Protein AF-A0A0B1SC96-F1 (afdb_monomer)

Solvent-accessible surface area (backbone atoms only — not comparable to full-atom values): 6902 Å² total; per-residue (Å²): 138,84,76,84,78,79,83,71,91,47,68,66,83,68,71,77,67,56,75,71,44,75,72,42,99,74,61,70,80,52,72,69,55,50,53,49,53,53,52,51,49,55,62,44,62,76,70,55,78,89,71,78,86,73,78,68,91,55,89,48,69,67,54,51,54,52,52,52,60,72,69,50,61,93,83,42,83,64,50,69,60,53,50,55,66,72,66,61,68,90,70,62,93,82,62,70,77,74,84,74,131

InterPro domains:
  IPR006989 NAB co-repressor, d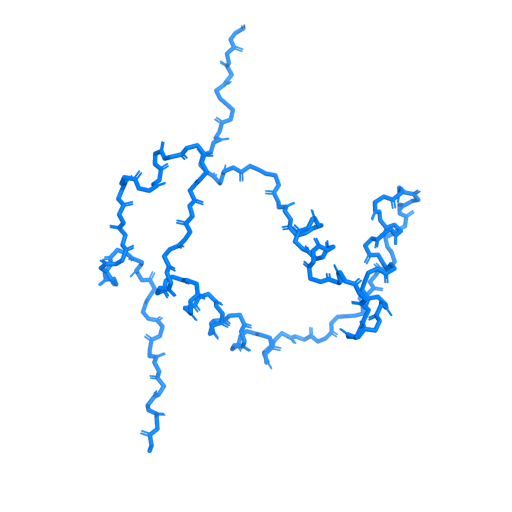omain [PF04905] (29-101)
  IPR038398 NAB co-repressor domain 2 superfamily [G3DSA:1.20.120.2010] (21-101)
  IPR039040 NAB family [PTHR12623] (14-101)

Foldseek 3Di:
DDDPPDPPPDPVVVVQDDVVLVPDPDRDGDPVRVVVVVVVVVVVVVVDDDDDDDQPPDPDPLSVLVVVLVVDDPPDPCSVVSCVVNVDDDDDPPDDPDPDD

pLDDT: mean 73.78, std 15.16, range [37.19, 91.12]

Structure (mmCIF, N/CA/C/O backbone):
data_AF-A0A0B1SC96-F1
#
_entry.id   AF-A0A0B1SC96-F1
#
loop_
_atom_site.group_PDB
_atom_site.id
_atom_site.type_symbol
_atom_site.label_atom_id
_atom_site.label_alt_id
_atom_site.label_comp_id
_atom_site.label_asym_id
_atom_site.label_entity_id
_atom_site.label_seq_id
_atom_site.pdbx_PDB_ins_code
_atom_site.Cartn_x
_atom_site.Cartn_y
_atom_site.Cartn_z
_atom_site.occupancy
_atom_site.B_iso_or_equiv
_atom_site.auth_seq_id
_atom_site.auth_comp_id
_atom_site.auth_asym_id
_atom_site.auth_atom_id
_atom_site.pdbx_PDB_model_num
ATOM 1 N N . SER A 1 1 ? -6.838 -24.151 -17.692 1.00 37.19 1 SER A N 1
ATOM 2 C CA . SER A 1 1 ? -6.225 -24.673 -16.458 1.00 37.19 1 SER A CA 1
ATOM 3 C C . SER A 1 1 ? -4.971 -23.886 -16.157 1.00 37.19 1 SER A C 1
ATOM 5 O O . SER A 1 1 ? -4.027 -23.965 -16.928 1.00 37.19 1 SER A O 1
ATOM 7 N N . SER A 1 2 ? -4.987 -23.069 -15.107 1.00 41.78 2 SER A N 1
ATOM 8 C CA . SER A 1 2 ? -3.842 -22.244 -14.710 1.00 41.78 2 SER A CA 1
ATOM 9 C C . SER A 1 2 ? -3.087 -22.990 -13.617 1.00 41.78 2 SER A C 1
ATOM 11 O O . SER A 1 2 ? -3.613 -23.163 -12.519 1.00 41.78 2 SER A O 1
ATOM 13 N N . SER A 1 3 ? -1.902 -23.503 -13.935 1.00 37.91 3 SER A N 1
ATOM 14 C CA . SER A 1 3 ? -1.055 -24.218 -12.978 1.00 37.91 3 SER A CA 1
ATOM 15 C C . SER A 1 3 ? -0.678 -23.307 -11.801 1.00 37.91 3 SER A C 1
ATOM 17 O O . SER A 1 3 ? -0.447 -22.113 -12.016 1.00 37.91 3 SER A O 1
ATOM 19 N N . PRO A 1 4 ? -0.586 -23.828 -10.563 1.00 47.31 4 PRO A N 1
ATOM 20 C CA . PRO A 1 4 ? -0.091 -23.045 -9.442 1.00 47.31 4 PRO A CA 1
ATOM 21 C C . PRO A 1 4 ? 1.383 -22.720 -9.692 1.00 47.31 4 PRO A C 1
ATOM 23 O O . PRO A 1 4 ? 2.214 -23.612 -9.844 1.00 47.31 4 PRO A O 1
ATOM 26 N N . VAL A 1 5 ? 1.701 -21.430 -9.769 1.00 50.78 5 VAL A N 1
ATOM 27 C CA . VAL A 1 5 ? 3.082 -20.947 -9.825 1.00 50.78 5 VAL A CA 1
ATOM 28 C C . VAL A 1 5 ? 3.772 -21.367 -8.531 1.00 50.78 5 VAL A C 1
ATOM 30 O O . VAL A 1 5 ? 3.472 -20.837 -7.460 1.00 50.78 5 VAL A O 1
ATOM 33 N N . SER A 1 6 ? 4.670 -22.349 -8.624 1.00 50.84 6 SER A N 1
ATOM 34 C CA . SER A 1 6 ? 5.602 -22.688 -7.553 1.00 50.84 6 SER A CA 1
ATOM 35 C C . SER A 1 6 ? 6.387 -21.430 -7.200 1.00 50.84 6 SER A C 1
ATOM 37 O O . SER A 1 6 ? 7.185 -20.940 -7.997 1.00 50.84 6 SER A O 1
ATOM 39 N N . VAL A 1 7 ? 6.126 -20.881 -6.015 1.00 55.31 7 VAL A N 1
ATOM 40 C CA . VAL A 1 7 ? 6.866 -19.745 -5.459 1.00 55.31 7 VAL A CA 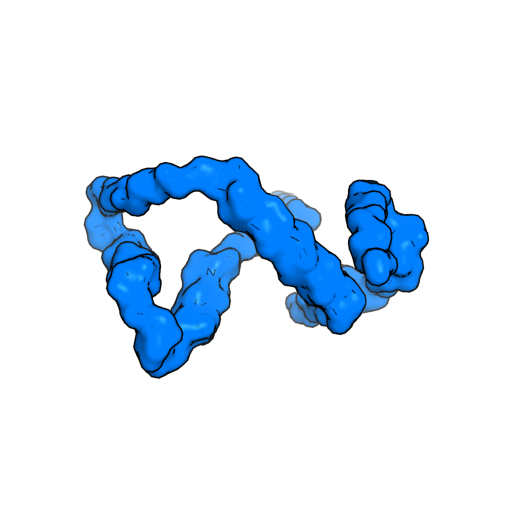1
ATOM 41 C C . VAL A 1 7 ? 8.239 -20.270 -5.038 1.00 55.31 7 VAL A C 1
ATOM 43 O O . VAL A 1 7 ? 8.463 -20.600 -3.877 1.00 55.31 7 VAL A O 1
ATOM 46 N N . SER A 1 8 ? 9.136 -20.448 -6.008 1.00 50.12 8 SER A N 1
ATOM 47 C CA . SER A 1 8 ? 10.532 -20.785 -5.738 1.00 50.12 8 SER A CA 1
ATOM 48 C C . SER A 1 8 ? 11.213 -19.543 -5.160 1.00 50.12 8 SER A C 1
ATOM 50 O O . SER A 1 8 ? 11.144 -18.460 -5.739 1.00 50.12 8 SER A O 1
ATOM 52 N N . GLY A 1 9 ? 11.776 -19.689 -3.962 1.00 53.06 9 GLY A N 1
ATOM 53 C CA . GLY A 1 9 ? 12.144 -18.602 -3.051 1.00 53.06 9 GLY A CA 1
ATOM 54 C C . GLY A 1 9 ? 13.468 -17.889 -3.331 1.00 53.06 9 GLY A C 1
ATOM 55 O O . GLY A 1 9 ? 14.030 -17.333 -2.394 1.00 53.06 9 GLY A O 1
ATOM 56 N N . ASP A 1 10 ? 13.972 -17.891 -4.564 1.00 59.25 10 ASP A N 1
ATOM 57 C CA . ASP A 1 10 ? 15.213 -17.189 -4.909 1.00 59.25 10 ASP A CA 1
ATOM 58 C C . ASP A 1 10 ? 14.947 -16.054 -5.908 1.00 59.25 10 ASP A C 1
ATOM 60 O O . ASP A 1 10 ? 14.663 -16.274 -7.084 1.00 59.25 10 ASP A O 1
ATOM 64 N N . PHE A 1 11 ? 15.042 -14.817 -5.419 1.00 56.66 11 PHE A N 1
ATOM 65 C CA . PHE A 1 11 ? 14.833 -13.598 -6.198 1.00 56.66 11 PHE A CA 1
ATOM 66 C C . PHE A 1 11 ? 15.886 -13.405 -7.297 1.00 56.66 11 PHE A C 1
ATOM 68 O O . PHE A 1 11 ? 15.584 -12.805 -8.329 1.00 56.66 11 PHE A O 1
ATOM 75 N N . VAL A 1 12 ? 17.097 -13.934 -7.092 1.00 56.84 12 VAL A N 1
ATOM 76 C CA . VAL A 1 12 ? 18.203 -13.871 -8.057 1.00 56.84 12 VAL A CA 1
ATOM 77 C C . VAL A 1 12 ? 17.954 -14.856 -9.198 1.00 56.84 12 VAL A C 1
ATOM 79 O O . VAL A 1 12 ? 18.125 -14.511 -10.365 1.00 56.84 12 VAL A O 1
ATOM 82 N N . SER A 1 13 ? 17.445 -16.050 -8.880 1.00 59.94 13 SER A N 1
ATOM 83 C CA . SER A 1 13 ? 17.088 -17.079 -9.868 1.00 59.94 13 SER A CA 1
ATOM 84 C C . SER A 1 13 ? 15.944 -16.655 -10.806 1.00 59.94 13 SER A C 1
ATOM 86 O O . SER A 1 13 ? 15.818 -17.173 -11.913 1.00 59.94 13 SER A O 1
ATOM 88 N N . LEU A 1 14 ? 15.138 -15.666 -10.402 1.00 65.69 14 LEU A N 1
ATOM 89 C CA . LEU A 1 14 ? 14.040 -15.111 -11.203 1.00 65.69 14 LEU A CA 1
ATOM 90 C C . LEU A 1 14 ? 14.487 -14.074 -12.250 1.00 65.69 14 LEU A C 1
ATOM 92 O O . LEU A 1 14 ? 13.642 -13.597 -13.003 1.00 65.69 14 LEU A O 1
ATOM 96 N N . GLY A 1 15 ? 15.777 -13.714 -12.306 1.00 62.25 15 GLY A N 1
ATOM 97 C CA . GLY A 1 15 ? 16.364 -12.905 -13.386 1.00 62.25 15 GLY A CA 1
ATOM 98 C C . GLY A 1 15 ? 15.992 -11.415 -13.412 1.00 62.25 15 GLY A C 1
ATOM 99 O O . GLY A 1 15 ? 16.475 -10.689 -14.271 1.00 62.25 15 GLY A O 1
ATOM 100 N N . ASP A 1 16 ? 15.179 -10.937 -12.466 1.00 69.69 16 ASP A N 1
ATOM 101 C CA . ASP A 1 16 ? 14.727 -9.536 -12.393 1.00 69.69 16 ASP A CA 1
ATOM 102 C C . ASP A 1 16 ? 15.529 -8.689 -11.385 1.00 69.69 16 ASP A C 1
ATOM 104 O O . ASP A 1 16 ? 15.090 -7.604 -10.995 1.00 69.69 16 ASP A O 1
ATOM 108 N N . TYR A 1 17 ? 16.650 -9.203 -10.876 1.00 69.81 17 TYR A N 1
ATOM 109 C CA . TYR A 1 17 ? 17.513 -8.470 -9.953 1.00 69.81 17 TYR A CA 1
ATOM 110 C C . TYR A 1 17 ? 18.539 -7.648 -10.736 1.00 69.81 17 TYR A C 1
ATOM 112 O O . TYR A 1 17 ? 19.474 -8.203 -11.307 1.00 69.81 17 TYR A O 1
ATOM 120 N N . ASP A 1 18 ? 18.372 -6.325 -10.727 1.00 72.00 18 ASP A N 1
ATOM 121 C CA . ASP A 1 18 ? 19.369 -5.388 -11.240 1.00 72.00 18 ASP A CA 1
ATOM 122 C C . ASP A 1 18 ? 20.112 -4.720 -10.065 1.00 72.00 18 ASP A C 1
ATOM 124 O O . ASP A 1 18 ? 19.510 -3.905 -9.352 1.00 72.00 18 ASP A O 1
ATOM 128 N N . PRO A 1 19 ? 21.409 -5.016 -9.849 1.00 67.56 19 PRO A N 1
ATOM 129 C CA . PRO A 1 19 ? 22.196 -4.402 -8.780 1.00 67.56 19 PRO A CA 1
ATOM 130 C C . PRO A 1 19 ? 22.281 -2.871 -8.898 1.00 67.56 19 PRO A C 1
ATOM 132 O O . PRO A 1 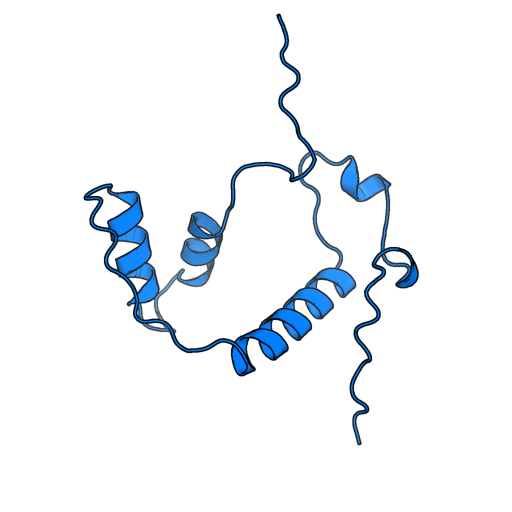19 ? 22.467 -2.199 -7.881 1.00 67.56 19 PRO A O 1
ATOM 135 N N . SER A 1 20 ? 22.098 -2.298 -10.091 1.00 68.50 20 SER A N 1
ATOM 136 C CA . SER A 1 20 ? 22.113 -0.847 -10.301 1.00 68.50 20 SER A CA 1
ATOM 137 C C . SER A 1 20 ? 20.911 -0.146 -9.663 1.00 68.50 20 SER A C 1
ATOM 139 O O . SER A 1 20 ? 21.051 0.971 -9.163 1.00 68.50 20 SER A O 1
ATOM 141 N N . THR A 1 21 ? 19.751 -0.807 -9.580 1.00 66.12 21 THR A N 1
ATOM 142 C CA . THR A 1 21 ? 18.568 -0.251 -8.893 1.00 66.12 21 THR A CA 1
ATOM 143 C C . THR A 1 21 ? 18.759 -0.145 -7.381 1.00 66.12 21 THR A C 1
ATOM 145 O O . THR A 1 21 ? 18.237 0.778 -6.758 1.00 66.12 21 THR A O 1
ATOM 148 N N . ALA A 1 22 ? 19.559 -1.035 -6.785 1.00 63.09 22 ALA A N 1
ATOM 149 C CA . ALA A 1 22 ? 19.817 -1.064 -5.345 1.00 63.09 22 ALA A CA 1
ATOM 150 C C . ALA A 1 22 ? 20.732 0.079 -4.860 1.00 63.09 22 ALA A C 1
ATOM 152 O O . ALA A 1 22 ? 20.784 0.353 -3.654 1.00 63.09 22 ALA A O 1
ATOM 153 N N . LEU A 1 23 ? 21.443 0.723 -5.794 1.00 67.31 23 LEU A N 1
ATOM 154 C CA . LEU A 1 23 ? 22.362 1.840 -5.565 1.00 67.31 23 LEU A CA 1
ATOM 155 C C . LEU A 1 23 ? 21.703 3.217 -5.743 1.00 67.31 23 LEU A C 1
ATOM 157 O O . LEU A 1 23 ? 22.339 4.228 -5.459 1.00 67.31 23 LEU A O 1
ATOM 161 N N . CYS A 1 24 ? 20.451 3.275 -6.204 1.00 63.72 24 CYS A N 1
ATOM 162 C CA . CYS A 1 24 ? 19.728 4.533 -6.367 1.00 63.72 24 CYS A CA 1
ATOM 163 C C . CYS A 1 24 ? 19.219 5.061 -5.013 1.00 63.72 24 CYS A C 1
ATOM 165 O O . CYS A 1 24 ? 18.820 4.277 -4.150 1.00 63.72 24 CYS A O 1
ATOM 167 N N . ASP A 1 25 ? 19.171 6.386 -4.843 1.00 61.69 25 ASP A N 1
ATOM 168 C CA . ASP A 1 25 ? 18.649 7.036 -3.627 1.00 61.69 25 ASP A CA 1
ATOM 169 C C . ASP A 1 25 ? 17.169 6.702 -3.364 1.00 61.69 25 ASP A C 1
ATOM 171 O O . ASP A 1 25 ? 16.710 6.706 -2.219 1.00 61.69 25 ASP A O 1
ATOM 175 N N . SER A 1 26 ? 16.422 6.361 -4.420 1.00 66.56 26 SER A N 1
ATOM 176 C CA . SER A 1 26 ? 15.052 5.858 -4.338 1.00 66.56 26 SER A CA 1
ATOM 177 C C . SER A 1 26 ? 14.921 4.573 -5.161 1.00 66.56 26 SER A C 1
ATOM 179 O O . SER A 1 26 ? 14.531 4.624 -6.329 1.00 66.56 26 SER A O 1
ATOM 181 N N . PRO A 1 27 ? 15.287 3.406 -4.596 1.00 71.19 27 PRO A N 1
ATOM 182 C CA . PRO A 1 27 ? 15.161 2.145 -5.308 1.00 71.19 27 PRO A CA 1
ATOM 183 C C . PRO A 1 27 ? 13.676 1.862 -5.554 1.00 71.19 27 PRO A C 1
ATOM 185 O O . PRO A 1 27 ? 12.881 1.765 -4.616 1.00 71.19 27 PRO A O 1
ATOM 188 N N . VAL A 1 28 ? 13.303 1.736 -6.825 1.00 78.38 28 VAL A N 1
ATOM 189 C CA . VA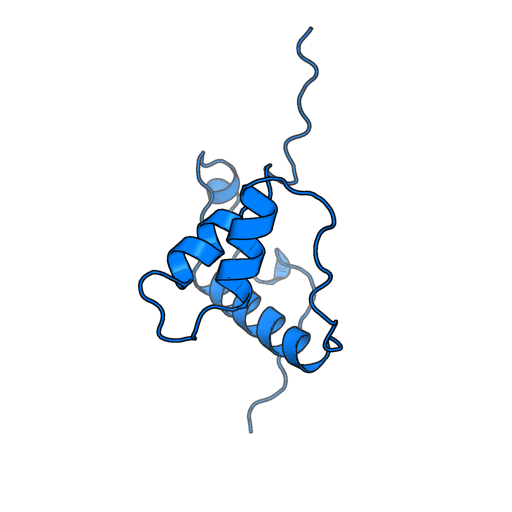L A 1 28 ? 11.958 1.339 -7.248 1.00 78.38 28 VAL A CA 1
ATOM 190 C C . VAL A 1 28 ? 11.963 -0.120 -7.680 1.00 78.38 28 VAL A C 1
ATOM 192 O O . VAL A 1 28 ? 12.936 -0.612 -8.246 1.00 78.38 28 VAL A O 1
ATOM 195 N N . LEU A 1 2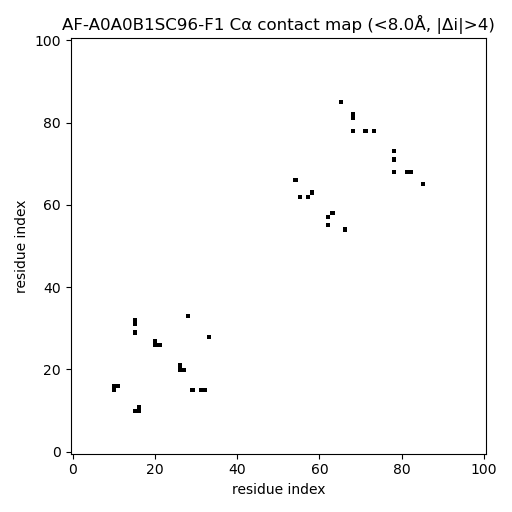9 ? 10.868 -0.821 -7.397 1.00 80.44 29 LEU A N 1
ATOM 196 C CA . LEU A 1 29 ? 10.688 -2.200 -7.838 1.00 80.44 29 LEU A CA 1
ATOM 197 C C . LEU A 1 29 ? 10.322 -2.235 -9.326 1.00 80.44 29 LEU A C 1
ATOM 199 O O . LEU A 1 29 ? 9.581 -1.373 -9.798 1.00 80.44 29 LEU A O 1
ATOM 203 N N . SER A 1 30 ? 10.778 -3.259 -10.046 1.00 83.31 30 SER A N 1
ATOM 204 C CA . SER A 1 30 ? 10.330 -3.505 -11.422 1.00 83.31 30 SER A CA 1
ATOM 205 C C . SER A 1 30 ? 8.880 -4.004 -11.459 1.00 83.31 30 SER A C 1
ATOM 207 O O . SER A 1 30 ? 8.379 -4.589 -10.494 1.00 83.31 30 SER A O 1
ATOM 209 N N . ASP A 1 31 ? 8.201 -3.859 -12.599 1.00 84.00 31 ASP A N 1
ATOM 210 C CA . ASP A 1 31 ? 6.814 -4.324 -12.764 1.00 84.00 31 ASP A CA 1
ATOM 211 C C . ASP A 1 31 ? 6.645 -5.822 -12.479 1.00 84.00 31 ASP A C 1
ATOM 213 O O 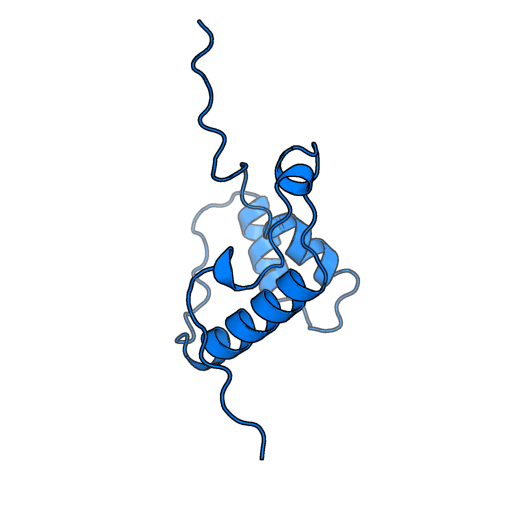. ASP A 1 31 ? 5.618 -6.270 -11.960 1.00 84.00 31 ASP A O 1
ATOM 217 N N . ALA A 1 32 ? 7.656 -6.628 -12.807 1.00 83.81 32 ALA A N 1
ATOM 218 C CA . ALA A 1 32 ? 7.654 -8.056 -12.515 1.00 83.81 32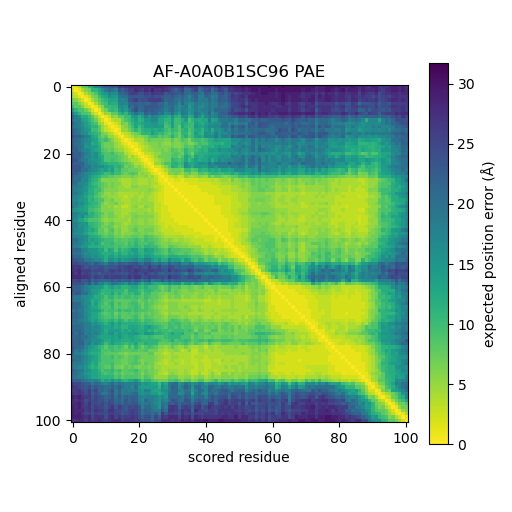 ALA A CA 1
ATOM 219 C C . ALA A 1 32 ? 7.712 -8.320 -11.000 1.00 83.81 32 ALA A C 1
ATOM 221 O O . ALA A 1 32 ? 6.935 -9.129 -10.479 1.00 83.81 32 ALA A O 1
ATOM 222 N N . GLN A 1 33 ? 8.562 -7.586 -10.278 1.00 84.81 33 GLN A N 1
ATOM 223 C CA . GLN A 1 33 ? 8.672 -7.665 -8.820 1.00 84.81 33 GLN A CA 1
ATOM 224 C C . GLN A 1 33 ? 7.375 -7.201 -8.135 1.00 84.81 33 GLN A C 1
ATOM 226 O O . GLN A 1 33 ? 6.885 -7.880 -7.228 1.00 84.81 33 GLN A O 1
ATOM 231 N N . ILE A 1 34 ? 6.767 -6.108 -8.611 1.00 86.75 34 ILE A N 1
ATOM 232 C CA . ILE A 1 34 ? 5.485 -5.587 -8.105 1.00 86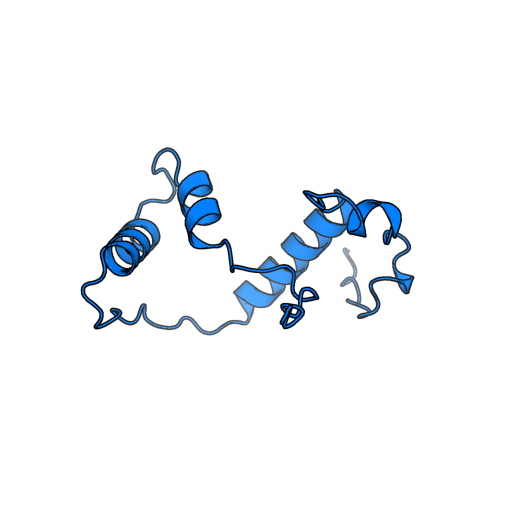.75 34 ILE A CA 1
ATOM 233 C C . ILE A 1 34 ? 4.365 -6.623 -8.280 1.00 86.75 34 ILE A C 1
ATOM 235 O O . ILE A 1 34 ? 3.638 -6.918 -7.326 1.00 86.75 34 ILE A O 1
ATOM 239 N N . ARG A 1 35 ? 4.236 -7.225 -9.472 1.00 87.00 35 ARG A N 1
ATOM 240 C CA . ARG A 1 35 ? 3.214 -8.255 -9.745 1.00 87.00 35 ARG A CA 1
ATOM 241 C C . ARG A 1 35 ? 3.373 -9.486 -8.857 1.00 87.00 35 ARG A C 1
ATOM 243 O O . ARG A 1 35 ? 2.374 -10.025 -8.369 1.00 87.00 35 ARG A O 1
ATOM 250 N N . ARG A 1 36 ? 4.612 -9.922 -8.611 1.00 87.00 36 ARG A N 1
ATOM 251 C CA . ARG A 1 36 ? 4.890 -11.035 -7.690 1.00 87.00 36 ARG A CA 1
ATOM 252 C C . ARG A 1 36 ? 4.519 -10.688 -6.254 1.00 87.00 36 ARG A C 1
ATOM 254 O O . ARG A 1 36 ? 3.815 -11.473 -5.624 1.00 87.00 36 ARG A O 1
ATOM 261 N N . LEU A 1 37 ? 4.918 -9.513 -5.762 1.00 88.56 37 LEU A N 1
ATOM 262 C CA . LEU A 1 37 ? 4.564 -9.061 -4.414 1.00 88.56 37 LEU A CA 1
ATOM 263 C C . LEU A 1 37 ? 3.042 -9.021 -4.229 1.00 88.56 37 LEU A C 1
ATOM 265 O O . LEU A 1 37 ? 2.532 -9.529 -3.233 1.00 88.56 37 LEU A O 1
ATOM 269 N N . SER A 1 38 ? 2.319 -8.492 -5.219 1.00 90.56 38 SER A N 1
ATOM 270 C CA . SER A 1 38 ? 0.854 -8.480 -5.232 1.00 90.56 38 SER A CA 1
ATOM 271 C C . SER A 1 38 ? 0.268 -9.897 -5.164 1.00 90.56 38 SER A C 1
ATOM 273 O O . SER A 1 38 ? -0.580 -10.173 -4.315 1.00 90.56 38 SER A O 1
ATOM 275 N N . SER A 1 39 ? 0.768 -10.820 -5.989 1.00 90.50 39 SER A N 1
ATOM 276 C CA . SER A 1 39 ? 0.299 -12.213 -6.028 1.00 90.50 39 SER A CA 1
ATOM 277 C C . SER A 1 39 ? 0.527 -12.939 -4.699 1.00 90.50 39 SER A C 1
ATOM 279 O O . SER A 1 39 ? -0.388 -13.572 -4.167 1.00 90.50 39 SER A O 1
ATOM 281 N N . CYS A 1 40 ? 1.721 -12.800 -4.120 1.00 90.44 40 CYS A N 1
ATOM 282 C CA . CYS A 1 40 ? 2.056 -13.384 -2.823 1.00 90.44 40 CYS A CA 1
ATOM 283 C C . CYS A 1 40 ? 1.215 -12.777 -1.694 1.00 90.44 40 CYS A C 1
ATOM 285 O O . CYS A 1 40 ? 0.682 -13.517 -0.868 1.00 90.44 40 CYS A O 1
ATOM 287 N N . ALA A 1 41 ? 1.047 -11.451 -1.673 1.00 91.00 41 ALA A N 1
ATOM 288 C CA . ALA A 1 41 ? 0.216 -10.776 -0.682 1.00 91.00 41 ALA A CA 1
ATOM 289 C C . ALA A 1 41 ? -1.236 -11.272 -0.741 1.00 91.00 41 ALA A C 1
ATOM 291 O O . ALA A 1 41 ? -1.808 -11.591 0.298 1.00 91.00 41 ALA A O 1
ATOM 292 N N . MET A 1 42 ? -1.813 -11.426 -1.938 1.00 90.75 42 MET A N 1
ATOM 293 C CA . MET A 1 42 ? -3.161 -11.986 -2.103 1.00 90.75 42 MET A CA 1
ATOM 294 C C . MET A 1 42 ? -3.258 -13.432 -1.598 1.00 90.75 42 MET A C 1
ATOM 296 O O . MET A 1 42 ? -4.192 -13.755 -0.862 1.00 90.75 42 MET A O 1
ATOM 300 N N . ALA A 1 43 ? -2.286 -14.287 -1.932 1.00 91.12 43 ALA A N 1
ATOM 301 C CA . ALA A 1 43 ? -2.254 -15.677 -1.472 1.00 91.12 43 ALA A CA 1
ATOM 302 C C . ALA A 1 43 ? -2.135 -15.787 0.060 1.00 91.12 43 ALA A C 1
ATOM 304 O O . ALA A 1 43 ? -2.738 -16.665 0.678 1.00 91.12 43 ALA A O 1
ATOM 305 N N . ILE A 1 44 ? -1.375 -14.884 0.682 1.00 91.06 44 ILE A N 1
ATOM 306 C CA . ILE A 1 44 ? -1.215 -14.810 2.136 1.00 91.06 44 ILE A CA 1
ATOM 307 C C . ILE A 1 44 ? -2.485 -14.262 2.799 1.00 91.06 44 ILE A C 1
ATOM 309 O O . ILE A 1 44 ? -2.937 -14.829 3.791 1.00 91.06 44 ILE A O 1
ATOM 313 N N . CYS A 1 45 ? -3.108 -13.218 2.246 1.00 89.00 45 CYS A N 1
ATOM 314 C CA . CYS A 1 45 ? -4.353 -12.643 2.770 1.00 89.00 45 CYS A CA 1
ATOM 315 C C . CYS A 1 45 ? -5.486 -13.674 2.891 1.00 89.00 45 CYS A C 1
ATOM 317 O O . CYS A 1 45 ? -6.319 -13.555 3.785 1.00 89.00 45 CYS A O 1
ATOM 319 N N . GLN A 1 46 ? -5.505 -14.697 2.032 1.00 88.88 46 GLN A N 1
ATOM 320 C CA . GLN A 1 46 ? -6.467 -15.804 2.110 1.00 88.88 46 GLN A CA 1
ATOM 321 C C . GLN A 1 46 ? -6.199 -16.765 3.281 1.00 88.88 46 GLN A C 1
ATOM 323 O O . GLN A 1 46 ? -7.111 -17.462 3.718 1.00 88.88 46 GLN A O 1
ATOM 328 N N . LYS A 1 47 ? -4.960 -16.815 3.782 1.00 90.81 47 LYS A N 1
ATOM 329 C CA . LYS A 1 47 ? -4.507 -17.738 4.836 1.00 90.81 47 LYS A CA 1
ATOM 330 C C . LYS A 1 47 ? -4.351 -17.067 6.202 1.00 90.81 47 LYS A C 1
ATOM 332 O O . LYS A 1 47 ? -4.334 -17.762 7.214 1.00 90.81 47 LYS A O 1
ATOM 337 N N . ILE A 1 48 ? -4.204 -15.741 6.244 1.00 87.81 48 ILE A N 1
ATOM 338 C CA . ILE A 1 48 ? -4.034 -14.996 7.494 1.00 87.81 48 ILE A CA 1
ATOM 339 C C . ILE A 1 48 ? -5.354 -14.991 8.285 1.00 87.81 48 ILE A C 1
ATOM 341 O O . ILE A 1 48 ? -6.379 -14.543 7.762 1.00 87.81 48 ILE A O 1
ATOM 345 N N . PRO A 1 49 ? -5.344 -15.421 9.562 1.00 89.31 49 PRO A N 1
ATOM 346 C CA . PRO A 1 49 ? -6.496 -15.276 10.439 1.00 89.31 49 PRO A CA 1
ATOM 347 C C . PRO A 1 49 ? -6.903 -13.808 10.580 1.00 89.31 49 PRO A C 1
ATOM 349 O O . PRO A 1 49 ? -6.062 -12.915 10.702 1.00 89.31 49 PRO A O 1
ATOM 352 N N . ARG A 1 50 ? -8.209 -13.537 10.619 1.00 83.12 50 ARG A N 1
ATOM 353 C CA . ARG A 1 50 ? -8.698 -12.186 10.909 1.00 83.12 50 ARG A CA 1
ATOM 354 C C . ARG A 1 50 ? -8.445 -11.862 12.376 1.00 83.12 50 ARG A C 1
ATOM 356 O O . ARG A 1 50 ? -9.132 -12.371 13.256 1.00 83.12 50 ARG A O 1
ATOM 363 N N . TYR A 1 51 ? -7.477 -10.990 12.631 1.00 80.94 51 TYR A N 1
ATOM 364 C CA . TYR A 1 51 ? -7.240 -10.463 13.968 1.00 80.94 51 TYR A CA 1
ATOM 365 C C . TYR A 1 51 ? -8.138 -9.251 14.235 1.00 80.94 51 TYR A C 1
ATOM 367 O O . TYR A 1 51 ? -8.301 -8.400 13.352 1.00 80.94 51 TYR A O 1
ATOM 375 N N . PRO A 1 52 ? -8.703 -9.126 15.449 1.00 76.31 52 PRO A N 1
ATOM 376 C CA . PRO A 1 52 ? -9.388 -7.906 15.835 1.00 76.31 52 PRO A CA 1
ATOM 377 C C . PRO A 1 52 ? -8.392 -6.748 15.827 1.00 76.31 52 PRO A C 1
ATOM 379 O O . PRO A 1 52 ? -7.237 -6.887 16.243 1.00 76.31 52 PRO A O 1
ATOM 382 N N . ARG A 1 53 ? -8.848 -5.582 15.369 1.00 71.94 53 ARG A N 1
ATOM 383 C CA . ARG A 1 53 ? -8.060 -4.351 15.416 1.00 71.94 53 ARG A CA 1
ATOM 384 C C . ARG A 1 53 ? -7.865 -3.985 16.882 1.00 71.94 53 ARG A C 1
ATOM 386 O O . ARG A 1 53 ? -8.789 -3.503 17.530 1.00 71.94 53 ARG A O 1
ATOM 393 N N . LYS A 1 54 ? -6.685 -4.272 17.432 1.00 68.62 54 LYS A N 1
ATOM 394 C CA . LYS A 1 54 ? -6.376 -3.889 18.809 1.00 68.62 54 LYS A CA 1
ATOM 395 C C . LYS A 1 54 ? -6.252 -2.373 18.848 1.00 68.62 54 LYS A C 1
ATOM 397 O O . LYS A 1 54 ? -5.415 -1.803 18.151 1.00 68.62 54 LYS A O 1
ATOM 402 N N . LEU A 1 55 ? -7.092 -1.734 19.659 1.00 58.47 55 LEU A N 1
ATOM 403 C CA . LEU A 1 55 ? -6.928 -0.327 19.986 1.00 58.47 55 LEU A CA 1
ATOM 404 C C . LEU A 1 55 ? -5.544 -0.174 20.602 1.00 58.47 55 LEU A C 1
ATOM 406 O O . LEU A 1 55 ? -5.244 -0.727 21.661 1.00 58.47 55 LEU A O 1
ATOM 410 N N . VAL A 1 56 ? -4.677 0.542 19.899 1.00 62.66 56 VAL A N 1
ATOM 411 C CA . VAL A 1 56 ? -3.398 0.948 20.449 1.00 62.66 56 VAL A CA 1
ATOM 412 C C . VAL A 1 56 ? -3.739 1.817 21.662 1.00 62.66 56 VAL A C 1
ATOM 414 O O . VAL A 1 56 ? -4.265 2.913 21.505 1.00 62.66 56 VAL A O 1
ATOM 417 N N . GLN A 1 57 ? -3.447 1.347 22.880 1.00 59.62 57 GLN A N 1
ATOM 418 C CA . GLN A 1 57 ? -3.662 2.100 24.134 1.00 59.62 57 GLN A CA 1
ATOM 419 C C . GLN A 1 57 ? -2.863 3.423 24.186 1.00 59.62 57 GLN A C 1
ATOM 421 O O . GLN A 1 57 ? -2.945 4.196 25.136 1.00 59.62 57 GLN A O 1
ATOM 426 N N . ASN A 1 58 ? -2.073 3.694 23.148 1.00 58.41 58 ASN A N 1
ATOM 427 C CA . ASN A 1 58 ? -1.242 4.864 22.984 1.00 58.41 58 ASN A CA 1
ATOM 428 C C . ASN A 1 58 ? -2.037 6.004 22.326 1.00 58.41 58 ASN A C 1
ATOM 430 O O . ASN A 1 58 ? -2.302 5.962 21.124 1.00 58.41 58 ASN A O 1
ATOM 434 N N . LYS A 1 59 ? -2.333 7.062 23.094 1.00 66.31 59 LYS A N 1
ATOM 435 C CA . LYS A 1 59 ? -3.012 8.303 22.653 1.00 66.31 59 LYS A CA 1
ATOM 436 C C . LYS A 1 59 ? -2.203 9.156 21.656 1.00 66.31 59 LYS A C 1
ATOM 438 O O . LYS A 1 59 ? -2.494 10.335 21.465 1.00 66.31 59 LYS A O 1
ATOM 443 N N . LYS A 1 60 ? -1.161 8.605 21.031 1.00 79.69 60 LYS A N 1
ATOM 444 C CA . LYS A 1 60 ? -0.395 9.304 19.997 1.00 79.69 60 LYS A CA 1
ATOM 445 C C . LYS A 1 60 ? -1.286 9.579 18.789 1.00 79.69 60 LYS A C 1
ATOM 447 O O . LYS A 1 60 ? -2.014 8.703 18.330 1.00 79.69 60 LYS A O 1
ATOM 452 N N . ARG A 1 61 ? -1.161 10.789 18.242 1.00 83.00 61 ARG A N 1
ATOM 453 C CA . ARG A 1 61 ? -1.887 11.259 17.054 1.00 83.00 61 ARG A CA 1
ATOM 454 C C . ARG A 1 61 ? -1.849 10.252 15.896 1.00 83.00 61 ARG A C 1
ATOM 456 O O . ARG A 1 61 ? -2.890 9.934 15.342 1.00 83.00 61 ARG A O 1
ATOM 463 N N . VAL A 1 62 ? -0.676 9.681 15.613 1.00 83.25 62 VAL A N 1
ATOM 464 C CA . VAL A 1 62 ? -0.485 8.683 14.544 1.00 83.25 62 VAL A CA 1
ATOM 465 C C . VAL A 1 62 ? -1.317 7.416 14.774 1.00 83.25 62 VAL A C 1
ATOM 467 O O . VAL A 1 62 ? -1.891 6.889 13.830 1.00 83.25 62 VAL A O 1
ATOM 470 N N . SER A 1 63 ? -1.441 6.942 16.018 1.00 83.94 63 SER A N 1
ATOM 471 C CA . SER A 1 63 ? -2.269 5.769 16.334 1.00 83.94 63 SER A CA 1
ATOM 472 C C . SER A 1 63 ? -3.737 6.007 15.985 1.00 83.94 63 SER A C 1
ATOM 474 O O . SER A 1 63 ? -4.390 5.116 15.448 1.00 83.94 63 SER A O 1
ATOM 476 N N . LYS A 1 64 ? -4.248 7.210 16.286 1.00 84.19 64 LYS A 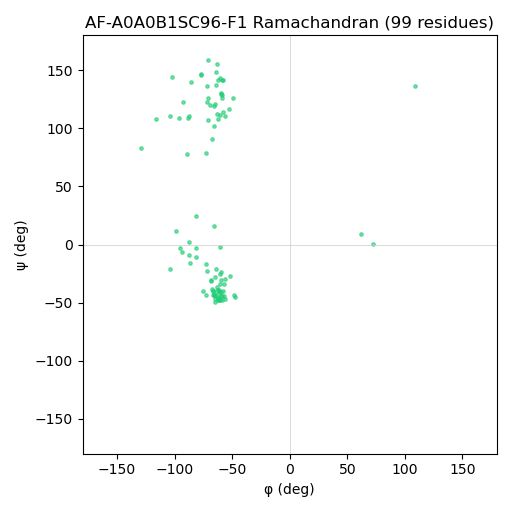N 1
ATOM 477 C CA . LYS A 1 64 ? -5.621 7.603 15.956 1.00 84.19 64 LYS A CA 1
ATOM 478 C C . LYS A 1 64 ? -5.818 7.661 14.441 1.00 84.19 64 LYS A C 1
ATOM 480 O O . LYS A 1 64 ? -6.729 7.024 13.936 1.00 84.19 64 LYS A O 1
ATOM 485 N N . GLU A 1 65 ? -4.914 8.333 13.730 1.00 88.00 65 GLU A N 1
ATOM 486 C CA . GLU A 1 65 ? -4.971 8.452 12.266 1.00 88.00 65 GLU A CA 1
ATOM 487 C C . GLU A 1 65 ? -4.965 7.075 11.568 1.00 88.00 65 GLU A C 1
ATOM 489 O O . GLU A 1 65 ? -5.734 6.849 10.637 1.00 88.00 65 GLU A O 1
ATOM 494 N N . VAL A 1 66 ? -4.169 6.113 12.053 1.00 87.88 66 VAL A N 1
ATOM 495 C CA . VAL A 1 66 ? -4.164 4.738 11.517 1.00 87.88 66 VAL A CA 1
ATOM 496 C C . VAL A 1 66 ? -5.483 4.008 11.790 1.00 87.88 66 VAL A C 1
ATOM 498 O O . VAL A 1 66 ? -5.971 3.283 10.924 1.00 87.88 66 VAL A O 1
ATOM 501 N N . LEU A 1 67 ? -6.079 4.172 12.974 1.00 86.44 67 LEU A N 1
ATOM 502 C CA . LEU A 1 67 ? -7.369 3.549 13.300 1.00 86.44 67 LEU A CA 1
ATOM 503 C C . LEU A 1 67 ? -8.516 4.126 12.462 1.00 86.44 67 LEU A C 1
ATOM 505 O O . LEU A 1 67 ? -9.370 3.362 11.998 1.00 86.44 67 LEU A O 1
ATOM 509 N N . ASP A 1 68 ? -8.501 5.441 12.244 1.00 87.06 68 ASP A N 1
ATOM 510 C CA . ASP A 1 68 ? -9.458 6.138 11.386 1.00 87.06 68 ASP A CA 1
ATOM 511 C C . ASP A 1 68 ? -9.336 5.617 9.941 1.00 87.06 68 ASP A C 1
ATOM 513 O O . ASP A 1 68 ? -10.332 5.174 9.367 1.00 87.06 68 ASP A O 1
ATOM 517 N N . LEU A 1 69 ? -8.112 5.514 9.403 1.00 89.25 69 LEU A N 1
ATOM 518 C CA . LEU A 1 69 ? -7.847 4.941 8.074 1.00 89.25 69 LEU A CA 1
ATOM 519 C C . LEU A 1 69 ? -8.318 3.487 7.945 1.00 89.25 69 LEU A C 1
ATOM 521 O O . LEU A 1 69 ? -8.919 3.107 6.939 1.00 89.25 69 LEU A O 1
ATOM 525 N N . LEU A 1 70 ? -8.055 2.646 8.949 1.00 87.25 70 LEU A N 1
ATOM 526 C CA . LEU A 1 70 ? -8.520 1.259 8.921 1.00 87.25 70 LEU A CA 1
ATOM 527 C C . LEU A 1 70 ? -10.053 1.197 8.858 1.00 87.25 70 LEU A C 1
ATOM 529 O O . LEU A 1 70 ? -10.607 0.271 8.260 1.00 87.25 70 LEU A O 1
ATOM 533 N N . SER A 1 71 ? -10.743 2.139 9.498 1.00 86.12 71 SER A N 1
ATOM 534 C CA . SER A 1 71 ? -12.209 2.199 9.586 1.00 86.12 71 SER A CA 1
ATOM 535 C C . SER A 1 71 ? -12.860 2.948 8.419 1.00 86.12 71 SER A C 1
ATOM 537 O O . SER A 1 71 ? -14.080 2.896 8.282 1.00 86.12 71 SER A O 1
ATOM 539 N N . ALA A 1 72 ? -12.064 3.600 7.571 1.00 86.06 72 ALA A N 1
ATOM 540 C CA . ALA A 1 72 ? -12.531 4.317 6.395 1.00 86.06 72 ALA A CA 1
ATOM 541 C C . ALA A 1 72 ? -13.169 3.379 5.355 1.00 86.06 72 ALA A C 1
ATOM 543 O O . ALA A 1 72 ? -12.764 2.221 5.191 1.00 86.06 72 ALA A O 1
ATOM 544 N N . SER A 1 73 ? -14.158 3.906 4.626 1.00 87.62 73 SER A N 1
ATOM 545 C CA . SER A 1 73 ? -14.809 3.204 3.516 1.00 87.62 73 SER A CA 1
ATOM 546 C C . SER A 1 73 ? -13.812 2.914 2.395 1.00 87.62 73 SER A C 1
ATOM 548 O O . SER A 1 73 ? -12.828 3.630 2.215 1.00 87.62 73 SER A O 1
ATOM 550 N N . ALA A 1 74 ? -14.084 1.884 1.593 1.00 82.88 74 ALA A N 1
ATOM 551 C CA . ALA A 1 74 ? -13.268 1.600 0.422 1.00 82.88 74 ALA A CA 1
ATOM 552 C C . ALA A 1 74 ? -13.238 2.761 -0.583 1.00 82.88 74 ALA A C 1
ATOM 554 O O . ALA A 1 74 ? -12.196 2.978 -1.202 1.00 82.88 74 ALA A O 1
ATOM 555 N N . ASP A 1 75 ? -14.327 3.528 -0.647 1.00 87.38 75 ASP A N 1
ATOM 556 C CA . ASP A 1 75 ? -14.532 4.649 -1.570 1.00 87.38 75 ASP A CA 1
ATOM 557 C C . ASP A 1 75 ? -14.005 5.986 -1.033 1.00 87.38 75 ASP A C 1
ATOM 559 O O . ASP A 1 75 ? -14.174 7.029 -1.666 1.00 87.38 75 ASP A O 1
ATOM 563 N N . SER A 1 76 ? -13.391 5.991 0.154 1.00 87.25 76 SER A N 1
ATOM 564 C CA . SER A 1 76 ? -12.858 7.218 0.735 1.00 87.25 76 SER A CA 1
ATOM 565 C C . SER A 1 76 ? -11.808 7.842 -0.195 1.00 87.25 76 SER A C 1
ATOM 567 O O . SER A 1 76 ? -10.876 7.149 -0.631 1.00 87.25 76 SER A O 1
ATOM 569 N N . PRO A 1 77 ? -11.916 9.152 -0.487 1.00 85.88 77 PRO A N 1
ATOM 570 C CA . PRO A 1 77 ? -10.952 9.827 -1.341 1.00 85.88 77 PRO A CA 1
ATOM 571 C C . PRO A 1 77 ? -9.559 9.705 -0.722 1.00 85.88 77 PRO A C 1
ATOM 573 O O . PRO A 1 77 ? -9.400 9.770 0.493 1.00 85.88 77 PRO A O 1
ATOM 576 N N . ASN A 1 78 ? -8.537 9.512 -1.555 1.00 86.31 78 ASN A N 1
ATOM 577 C CA . ASN A 1 78 ? -7.132 9.419 -1.137 1.00 86.31 78 ASN A CA 1
ATOM 578 C C . ASN A 1 78 ? -6.768 8.266 -0.183 1.00 86.31 78 ASN A C 1
ATOM 580 O O . ASN A 1 78 ? -5.614 8.196 0.243 1.00 86.31 78 ASN A O 1
ATOM 584 N N . ARG A 1 79 ? -7.669 7.309 0.086 1.00 88.31 79 ARG A N 1
ATOM 585 C CA . ARG A 1 79 ? -7.405 6.156 0.970 1.00 88.31 79 ARG A CA 1
ATOM 586 C C . ARG A 1 79 ? -6.084 5.454 0.654 1.00 88.31 79 ARG A C 1
ATOM 588 O O . ARG A 1 79 ? -5.305 5.152 1.552 1.00 88.31 79 ARG A O 1
ATOM 595 N N . LEU A 1 80 ? -5.787 5.239 -0.630 1.00 88.06 80 LEU A N 1
ATOM 596 C CA . LEU A 1 80 ? -4.536 4.607 -1.057 1.00 88.06 80 LEU A CA 1
ATOM 597 C C . LEU A 1 80 ? -3.291 5.434 -0.689 1.00 88.06 80 LEU A C 1
ATOM 599 O O . LEU A 1 80 ? -2.276 4.861 -0.296 1.00 88.06 80 LEU A O 1
ATOM 603 N N . ALA A 1 81 ? -3.354 6.763 -0.802 1.00 88.50 81 ALA A N 1
ATOM 604 C CA . ALA A 1 81 ? -2.250 7.642 -0.424 1.00 88.50 81 ALA A CA 1
ATOM 605 C C . ALA A 1 81 ? -2.016 7.622 1.095 1.00 88.50 81 ALA A C 1
ATOM 607 O O . ALA A 1 81 ? -0.869 7.571 1.540 1.00 88.50 81 ALA A O 1
ATOM 608 N N . GLU A 1 82 ? -3.087 7.572 1.888 1.00 89.81 82 GLU A N 1
ATOM 609 C CA . GLU A 1 82 ? -2.992 7.427 3.343 1.00 89.81 82 GLU A CA 1
ATOM 610 C C . GLU A 1 82 ? -2.402 6.069 3.745 1.00 89.81 82 GLU A C 1
ATOM 612 O O . GLU A 1 82 ? -1.483 6.027 4.565 1.00 89.81 82 GLU A O 1
ATOM 617 N N . TYR A 1 83 ? -2.829 4.968 3.111 1.00 90.44 83 TYR A N 1
ATOM 618 C CA . TYR A 1 83 ? -2.200 3.658 3.319 1.00 90.44 83 TYR A CA 1
ATOM 619 C C . TYR A 1 83 ? -0.705 3.699 3.021 1.00 90.44 83 TYR A C 1
ATOM 621 O O . TYR A 1 83 ? 0.070 3.246 3.857 1.00 90.44 83 TYR A O 1
ATOM 629 N N . ARG A 1 84 ? -0.291 4.292 1.893 1.00 88.69 84 ARG A N 1
ATOM 630 C CA . ARG A 1 84 ? 1.133 4.428 1.535 1.00 88.69 84 ARG A CA 1
ATOM 631 C C . ARG A 1 84 ? 1.923 5.214 2.583 1.00 88.69 84 ARG A C 1
ATOM 633 O O . ARG A 1 84 ? 3.039 4.825 2.919 1.00 88.69 84 ARG A O 1
ATOM 640 N N . LYS A 1 85 ? 1.340 6.292 3.119 1.00 87.12 85 LYS A N 1
ATOM 641 C CA . LYS A 1 85 ? 1.958 7.131 4.156 1.00 87.12 85 LYS A CA 1
ATOM 642 C C . LYS A 1 85 ? 2.213 6.349 5.447 1.00 87.12 85 LYS A C 1
ATOM 644 O O . LYS A 1 85 ? 3.309 6.436 5.991 1.00 87.12 85 LYS A O 1
ATOM 649 N N . TYR A 1 86 ? 1.225 5.598 5.938 1.00 87.38 86 TYR A N 1
ATOM 650 C CA . TYR A 1 86 ? 1.350 4.864 7.207 1.00 87.38 86 TYR A CA 1
ATOM 651 C C . TYR A 1 86 ? 1.972 3.466 7.061 1.00 87.38 86 TYR A C 1
ATOM 653 O O . TYR A 1 86 ? 2.409 2.903 8.063 1.00 87.38 86 TYR A O 1
ATOM 661 N N . SER A 1 87 ? 2.048 2.902 5.849 1.00 87.44 87 SER A N 1
ATOM 662 C CA . SER A 1 87 ? 2.725 1.622 5.584 1.00 87.44 87 SER A CA 1
ATOM 663 C C . SER A 1 87 ? 4.238 1.751 5.435 1.00 87.44 87 SER A C 1
ATOM 665 O O . SER A 1 87 ? 4.927 0.736 5.368 1.00 87.44 87 SER A O 1
ATOM 667 N N . ALA A 1 88 ? 4.760 2.976 5.327 1.00 81.69 88 ALA A N 1
ATOM 668 C CA . ALA A 1 88 ? 6.191 3.211 5.264 1.00 81.69 88 ALA A CA 1
ATOM 669 C C . ALA A 1 88 ? 6.842 2.744 6.573 1.00 81.69 88 ALA A C 1
ATOM 671 O O . ALA A 1 88 ? 6.635 3.324 7.638 1.00 81.69 88 ALA A O 1
ATOM 672 N N . ILE A 1 89 ? 7.637 1.682 6.493 1.00 75.12 89 ILE A N 1
ATOM 673 C CA . ILE A 1 89 ? 8.475 1.236 7.602 1.00 75.12 89 ILE A CA 1
ATOM 674 C C . ILE A 1 89 ? 9.835 1.911 7.417 1.00 75.12 89 ILE A C 1
ATOM 676 O O . ILE A 1 89 ? 10.440 1.817 6.352 1.00 75.12 89 ILE A O 1
ATOM 680 N N . TYR A 1 90 ? 10.276 2.669 8.424 1.00 65.00 90 TYR A N 1
ATOM 681 C CA . TYR A 1 90 ? 11.526 3.425 8.360 1.00 65.00 90 TYR A CA 1
ATOM 682 C C . TYR A 1 90 ? 12.732 2.498 8.136 1.00 65.00 90 TYR A C 1
ATOM 684 O O . TYR A 1 90 ? 12.948 1.569 8.910 1.00 65.00 90 TYR A O 1
ATOM 692 N N . GLY A 1 91 ? 13.560 2.835 7.141 1.00 54.09 91 GLY A N 1
ATOM 693 C CA . GLY A 1 91 ? 14.886 2.255 6.913 1.00 54.09 91 GLY A CA 1
ATOM 694 C C . GLY A 1 91 ? 14.968 1.333 5.695 1.00 54.09 91 GLY A C 1
ATOM 695 O O . GLY A 1 91 ? 14.125 0.463 5.493 1.00 54.09 91 GLY A O 1
ATOM 696 N N . ARG A 1 92 ? 16.039 1.482 4.900 1.00 58.03 92 ARG A N 1
ATOM 697 C CA . ARG A 1 92 ? 16.527 0.372 4.068 1.00 58.03 92 ARG A CA 1
ATOM 698 C C . ARG A 1 92 ? 16.863 -0.764 5.029 1.00 58.03 92 ARG A C 1
ATOM 700 O O . ARG A 1 92 ? 17.606 -0.531 5.980 1.00 58.03 92 ARG A O 1
ATOM 707 N N . PHE A 1 93 ? 16.345 -1.962 4.773 1.00 55.16 93 PHE A N 1
ATOM 708 C CA . PHE A 1 93 ? 16.625 -3.151 5.585 1.00 55.16 93 PHE A CA 1
ATOM 709 C C . PHE A 1 93 ? 18.144 -3.384 5.774 1.00 55.16 93 PHE A C 1
ATOM 711 O O . PHE A 1 93 ? 18.562 -3.854 6.825 1.00 55.16 93 PHE A O 1
ATOM 718 N N . ASP A 1 94 ? 18.970 -2.928 4.819 1.00 55.03 94 ASP A N 1
ATOM 719 C CA . ASP A 1 94 ? 20.438 -3.038 4.842 1.00 55.03 94 ASP A CA 1
ATOM 720 C C . ASP A 1 94 ? 21.216 -1.826 5.383 1.00 55.03 94 ASP A C 1
ATOM 722 O O . ASP A 1 94 ? 22.442 -1.881 5.508 1.00 55.03 94 ASP A O 1
ATOM 726 N N . ALA A 1 95 ? 20.568 -0.719 5.751 1.00 45.66 95 ALA A N 1
ATOM 727 C CA . ALA A 1 95 ? 21.291 0.414 6.327 1.00 45.66 95 ALA A CA 1
ATOM 728 C C . ALA A 1 95 ? 21.388 0.264 7.851 1.00 45.66 95 ALA A C 1
ATOM 730 O O . ALA A 1 95 ? 20.697 0.949 8.610 1.00 45.66 95 ALA A O 1
ATOM 731 N N . LYS A 1 96 ? 22.309 -0.592 8.320 1.00 53.25 96 LYS A N 1
ATOM 732 C CA . LYS A 1 96 ? 22.918 -0.350 9.635 1.00 53.25 96 LYS A CA 1
ATOM 733 C C . LYS A 1 96 ? 23.374 1.107 9.642 1.00 53.25 96 LYS A C 1
ATOM 735 O O . LYS A 1 96 ? 24.134 1.517 8.765 1.00 53.25 96 LYS A O 1
ATOM 740 N N . ARG A 1 97 ? 22.940 1.886 10.636 1.00 59.44 97 ARG A N 1
ATOM 741 C CA . ARG A 1 97 ? 23.631 3.134 10.964 1.00 59.44 97 ARG A CA 1
ATOM 742 C C . ARG A 1 97 ? 25.097 2.756 11.147 1.00 59.44 97 ARG A C 1
ATOM 744 O O . ARG A 1 97 ? 25.396 1.950 12.029 1.00 59.44 97 ARG A O 1
ATOM 751 N N . LYS A 1 98 ? 25.999 3.272 10.308 1.00 58.41 98 LYS A N 1
ATOM 752 C CA . LYS A 1 98 ? 27.394 3.314 10.731 1.00 58.41 98 LYS A CA 1
ATOM 753 C C . LYS A 1 98 ? 27.397 4.152 12.012 1.00 58.41 98 LYS A C 1
ATOM 755 O O . LYS A 1 98 ? 26.807 5.235 11.995 1.00 58.41 98 LYS A O 1
ATOM 760 N N . PRO A 1 99 ? 27.944 3.656 13.130 1.00 60.41 99 PRO A N 1
ATOM 761 C CA . PRO A 1 99 ? 28.296 4.542 14.219 1.00 60.41 99 PRO A CA 1
ATOM 762 C C . PRO A 1 99 ? 29.448 5.394 13.687 1.00 60.41 99 PRO A C 1
ATOM 764 O O . PRO A 1 99 ? 30.598 4.963 13.714 1.00 60.41 99 PRO A O 1
ATOM 767 N N . ASP A 1 100 ? 29.130 6.537 13.084 1.00 56.75 100 ASP A N 1
ATOM 768 C CA . ASP A 1 100 ? 30.139 7.575 12.933 1.00 56.75 100 ASP A CA 1
ATOM 769 C C . ASP A 1 100 ? 30.378 8.183 14.318 1.00 56.75 100 ASP A C 1
ATOM 771 O O . ASP A 1 100 ? 29.438 8.307 15.112 1.00 56.75 100 ASP A O 1
ATOM 775 N N . LYS A 1 101 ? 31.660 8.385 14.620 1.00 44.69 101 LYS A N 1
ATOM 776 C CA . LYS A 1 101 ? 32.203 8.719 15.941 1.00 44.69 101 LYS A CA 1
ATOM 777 C C . LYS A 1 101 ? 31.741 10.081 16.443 1.00 44.69 101 LYS A C 1
ATOM 779 O O . LYS A 1 101 ? 31.622 11.005 15.613 1.00 44.69 101 LYS A O 1
#

Mean predicted aligned error: 12.05 Å

Radius of gyration: 18.19 Å; Cα contacts (8 Å, |Δi|>4): 20; chains: 1; bounding box: 47×36×41 Å

Secondary structure (DSSP, 8-state):
--------S-TTTTT---TTGGGSSSPPPPHHHHHHHHHHHHHHHTTS--------S---HHHHHHHHHHHS-TT-TTHHHHHHHHH--SS-TT-PPP---

Sequence (101 aa):
SSSPVSVSGDFVSLGDYDPSTALCDSPVLSDAQIRRLSSCAMAICQKIPRYPRKLVQNKKRVSKEVLDLLSASADSPNRLAEYRKYSAIYGRFDAKRKPDK

Organism: Oesophagostomum dentatum (NCBI:txid61180)